Protein AF-M6GPT1-F1 (afdb_monomer)

Radius of gyration: 25.59 Å; Cα contacts (8 Å, |Δi|>4): 126; chains: 1; bounding box: 50×36×84 Å

Secondary structure (DSSP, 8-state):
-HHHHHHHHHHHTT-HHHHHHHHHHHHHHHHHHHTT-------STT-TTS--HHHHHHHHT--SPEEEEEE--TT--HHHHHHHHHHHHHHHHHHHHTTTSEEEEEE-TTT-HHHHHHHHHTT-PPEEPPP-SSS-----EE-

Sequence (143 aa):
MISKIRTLLIRFNSNPLFLVSQAFLMFLFLNLIVSKFNCKKDFSRSGRFETSESTRRVFQKLHSPLYIDAYYSSKIPVEYKVRLDITKELLNEIASLGNKNVILRFYDPSESVEIEKKAIEAGITPQILEKKKEVPLKLNKFF

InterPro domains:
  IPR055396 Domain of unknown function DUF7088 [PF23357] (47-133)

Mean predicted aligned error: 10.64 Å

Structure (mmCIF, N/CA/C/O backbone):
data_AF-M6GPT1-F1
#
_entry.id   AF-M6GPT1-F1
#
loop_
_atom_site.group_PDB
_atom_site.id
_atom_site.type_symbol
_atom_site.label_atom_id
_atom_site.label_alt_id
_atom_site.label_comp_id
_atom_site.label_asym_id
_atom_site.label_entity_id
_atom_site.label_seq_id
_atom_site.pdbx_PDB_ins_code
_atom_site.Cartn_x
_atom_site.Cartn_y
_atom_site.Cartn_z
_atom_site.occupancy
_atom_site.B_iso_or_equiv
_atom_site.auth_seq_id
_atom_site.auth_comp_id
_atom_site.auth_asym_id
_atom_site.auth_atom_id
_atom_site.pdbx_PDB_model_num
ATOM 1 N N . MET A 1 1 ? 13.841 13.886 -54.586 1.00 55.66 1 MET A N 1
ATOM 2 C CA . MET A 1 1 ? 13.623 14.670 -53.343 1.00 55.66 1 MET A CA 1
ATOM 3 C C . MET A 1 1 ? 14.037 13.907 -52.079 1.00 55.66 1 MET A C 1
ATOM 5 O O . MET A 1 1 ? 14.728 14.477 -51.247 1.00 55.66 1 MET A O 1
ATOM 9 N N . ILE A 1 2 ? 13.733 12.607 -51.977 1.00 59.09 2 ILE A N 1
ATOM 10 C CA . ILE A 1 2 ? 14.083 11.737 -50.834 1.00 59.09 2 ILE A CA 1
ATOM 11 C C . ILE A 1 2 ? 15.599 11.573 -50.588 1.00 59.09 2 ILE A C 1
ATOM 13 O O . ILE A 1 2 ? 16.028 11.515 -49.438 1.00 59.09 2 ILE A O 1
ATOM 17 N N . SER A 1 3 ? 16.445 11.563 -51.630 1.00 61.56 3 SER A N 1
ATOM 18 C CA . SER A 1 3 ? 17.894 11.357 -51.430 1.00 61.56 3 SER A CA 1
ATOM 19 C C . SER A 1 3 ? 18.602 12.553 -50.775 1.00 61.56 3 SER A C 1
ATOM 21 O O . SER A 1 3 ? 19.531 12.345 -50.000 1.00 61.56 3 SER A O 1
ATOM 23 N N . LYS A 1 4 ? 18.119 13.787 -51.004 1.00 60.41 4 LYS A N 1
ATOM 24 C CA . LYS A 1 4 ? 18.640 15.005 -50.354 1.00 60.41 4 LYS A CA 1
ATOM 25 C C . LYS A 1 4 ? 18.303 15.050 -48.861 1.00 60.41 4 LYS A C 1
ATOM 27 O O . LYS A 1 4 ? 19.117 15.499 -48.068 1.00 60.41 4 LYS A O 1
ATOM 32 N N . ILE A 1 5 ? 17.133 14.542 -48.473 1.00 62.34 5 ILE A N 1
ATOM 33 C CA . ILE A 1 5 ? 16.729 14.422 -47.062 1.00 62.34 5 ILE A CA 1
ATOM 34 C C . ILE A 1 5 ? 17.610 13.381 -46.359 1.00 62.34 5 ILE A C 1
ATOM 36 O O . ILE A 1 5 ? 18.102 13.624 -45.260 1.00 62.34 5 ILE A O 1
ATOM 40 N N . ARG A 1 6 ? 17.891 12.256 -47.032 1.00 60.28 6 ARG A N 1
ATOM 41 C CA . ARG A 1 6 ? 18.780 11.205 -46.518 1.00 60.28 6 ARG A CA 1
ATOM 42 C C . ARG A 1 6 ? 20.203 11.715 -46.276 1.00 60.28 6 ARG A C 1
ATOM 44 O O . ARG A 1 6 ? 20.776 11.436 -45.231 1.00 60.28 6 ARG A O 1
ATOM 51 N N . THR A 1 7 ? 20.778 12.471 -47.209 1.00 60.41 7 THR A N 1
ATOM 52 C CA . THR A 1 7 ? 22.141 13.009 -47.054 1.00 60.41 7 THR A CA 1
ATOM 53 C C . THR A 1 7 ? 22.225 14.12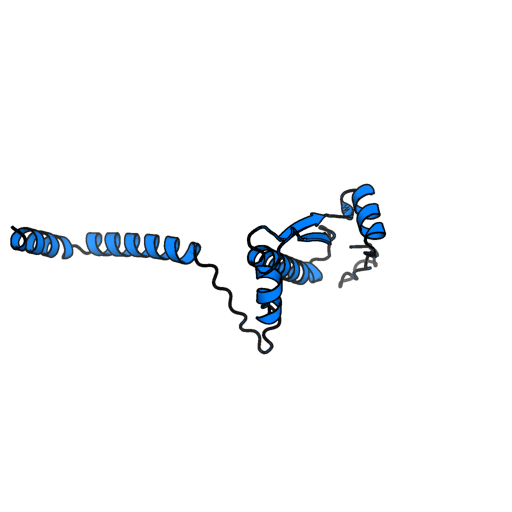9 -46.017 1.00 60.41 7 THR A C 1
ATOM 55 O O . THR A 1 7 ? 23.235 14.231 -45.322 1.00 60.41 7 THR A O 1
ATOM 58 N N . LEU A 1 8 ? 21.163 14.923 -45.858 1.00 59.91 8 LEU A N 1
ATOM 59 C CA . LEU A 1 8 ? 21.072 15.963 -44.831 1.00 59.91 8 LEU A CA 1
ATOM 60 C C . LEU A 1 8 ? 20.961 15.365 -43.415 1.00 59.91 8 LEU A C 1
ATOM 62 O O . LEU A 1 8 ? 21.655 15.825 -42.511 1.00 59.91 8 LEU A O 1
ATOM 66 N N . LEU A 1 9 ? 20.199 14.276 -43.248 1.00 60.62 9 LEU A N 1
ATOM 67 C CA . LEU A 1 9 ? 20.145 13.492 -42.004 1.00 60.62 9 LEU A CA 1
ATOM 68 C C . LEU A 1 9 ? 21.504 12.858 -41.652 1.00 60.62 9 LEU A C 1
ATOM 70 O O . LEU A 1 9 ? 21.924 12.905 -40.499 1.00 60.62 9 LEU A O 1
ATOM 74 N N . ILE A 1 10 ? 22.224 12.313 -42.640 1.00 60.78 10 ILE A N 1
ATOM 75 C CA . ILE A 1 10 ? 23.522 11.648 -42.418 1.00 60.78 10 ILE A CA 1
ATOM 76 C C . ILE A 1 10 ? 24.622 12.646 -42.017 1.00 60.78 10 ILE A C 1
ATOM 78 O O . ILE A 1 10 ? 25.443 12.321 -41.166 1.00 60.78 10 ILE A O 1
ATOM 82 N N . ARG A 1 11 ? 24.640 13.870 -42.571 1.00 60.00 11 ARG A N 1
ATOM 83 C CA . ARG A 1 11 ? 25.637 14.896 -42.196 1.00 60.00 11 ARG A CA 1
ATOM 84 C C . ARG A 1 11 ? 25.464 15.407 -40.762 1.00 60.00 11 ARG A C 1
ATOM 86 O O . ARG A 1 11 ? 26.457 15.722 -40.114 1.00 60.00 11 ARG A O 1
ATOM 93 N N . PHE A 1 12 ? 24.224 15.499 -40.281 1.00 55.69 12 PHE A N 1
ATOM 94 C CA . PHE A 1 12 ? 23.912 15.971 -38.926 1.00 55.69 12 PHE A CA 1
ATOM 95 C C . PHE A 1 12 ? 24.204 14.901 -37.855 1.00 55.69 12 PHE A C 1
ATOM 97 O O . PHE A 1 12 ? 24.564 15.223 -36.725 1.00 55.69 12 PHE A O 1
ATOM 104 N N . ASN A 1 13 ? 24.142 13.623 -38.246 1.00 60.47 13 ASN A 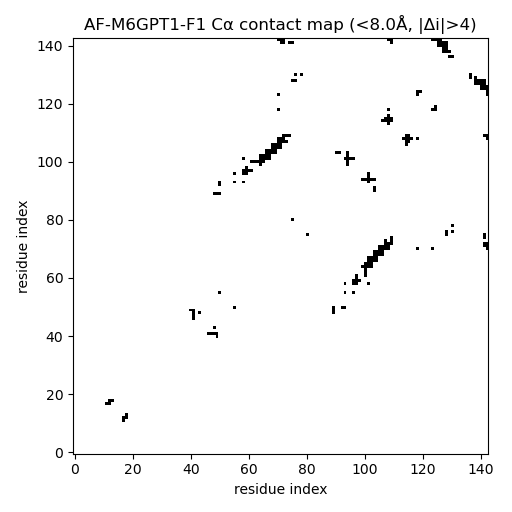N 1
ATOM 105 C CA . ASN A 1 13 ? 24.414 12.452 -37.409 1.00 60.47 13 ASN A CA 1
ATOM 106 C C . ASN A 1 13 ? 25.890 12.286 -36.980 1.00 60.47 13 ASN A C 1
ATOM 108 O O . ASN A 1 13 ? 26.183 11.463 -36.119 1.00 60.47 13 ASN A O 1
ATOM 112 N N . SER A 1 14 ? 26.826 13.049 -37.556 1.00 66.00 14 SER A N 1
ATOM 113 C CA . SER A 1 14 ? 28.260 12.956 -37.231 1.00 66.00 14 SER A CA 1
ATOM 114 C C . SER A 1 14 ? 28.688 13.810 -36.030 1.00 66.00 14 SER A C 1
ATOM 116 O O . SER A 1 14 ? 29.855 13.767 -35.645 1.00 66.00 14 SER A O 1
ATOM 118 N N . ASN A 1 15 ? 27.784 14.609 -35.447 1.00 80.56 15 ASN A N 1
ATOM 119 C CA . ASN A 1 15 ? 28.089 15.407 -34.260 1.00 80.56 15 ASN A CA 1
ATOM 120 C C . ASN A 1 15 ? 27.773 14.600 -32.984 1.00 80.56 15 ASN A C 1
ATOM 122 O O . ASN A 1 15 ? 26.609 14.236 -32.779 1.00 80.56 15 ASN A O 1
ATOM 126 N N . PRO A 1 16 ? 28.757 14.343 -32.098 1.00 82.31 16 PRO A N 1
ATOM 127 C CA . PRO A 1 16 ? 28.534 13.559 -30.884 1.00 82.31 16 PRO A CA 1
ATOM 128 C C . PRO A 1 16 ? 27.459 14.169 -29.971 1.00 82.31 16 PRO A C 1
ATOM 130 O O . PRO A 1 16 ? 26.697 13.429 -29.356 1.00 82.31 16 PRO A O 1
ATOM 133 N N . LEU A 1 17 ? 27.319 15.501 -29.934 1.00 83.50 17 LEU A N 1
ATOM 134 C CA . LEU A 1 17 ? 26.273 16.174 -29.149 1.00 83.50 17 LEU A CA 1
ATOM 135 C C . LEU A 1 17 ? 24.865 15.882 -29.678 1.00 83.50 17 LEU A C 1
ATOM 137 O O . LEU A 1 17 ? 23.932 15.717 -28.892 1.00 83.50 17 LEU A O 1
ATOM 141 N N . PHE A 1 18 ? 24.705 15.787 -31.000 1.00 86.81 18 PHE A N 1
ATOM 142 C CA . PHE A 1 18 ? 23.417 15.451 -31.601 1.00 86.81 18 PHE A CA 1
ATOM 143 C C . PHE A 1 18 ? 23.020 14.005 -31.281 1.00 86.81 18 PHE A C 1
ATOM 145 O O . PHE A 1 18 ? 21.881 13.760 -30.889 1.00 86.81 18 PHE A O 1
ATOM 152 N N . LEU A 1 19 ? 23.971 13.066 -31.353 1.00 87.25 19 LEU A N 1
ATOM 153 C CA . LEU A 1 19 ? 23.750 11.670 -30.961 1.00 87.25 19 LEU A CA 1
ATOM 154 C C . LEU A 1 19 ? 23.358 11.541 -29.485 1.00 87.25 19 LEU A C 1
ATOM 156 O O . LEU A 1 19 ? 22.390 10.853 -29.168 1.00 87.25 19 LEU A O 1
ATOM 160 N N . VAL A 1 20 ? 24.064 12.238 -28.588 1.00 90.69 20 VAL A N 1
ATOM 161 C CA . VAL A 1 20 ? 23.749 12.246 -27.150 1.00 90.69 20 VAL A CA 1
ATOM 162 C C . VAL A 1 20 ? 22.361 12.833 -26.894 1.00 90.69 20 VAL A C 1
ATOM 164 O O . VAL A 1 20 ? 21.590 12.262 -26.127 1.00 90.69 20 VAL A O 1
ATOM 167 N N . SER A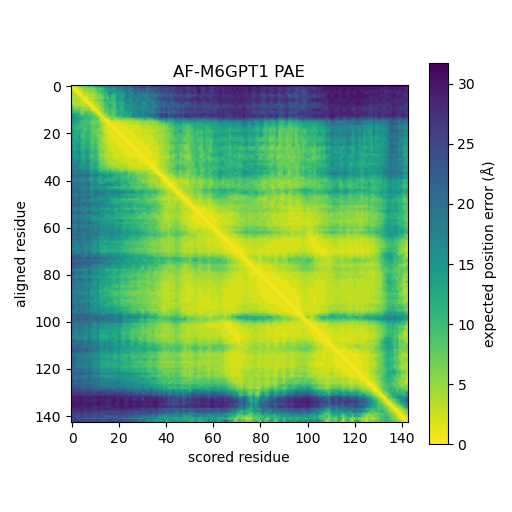 1 21 ? 22.004 13.930 -27.568 1.00 92.62 21 SER A N 1
ATOM 168 C CA . SER A 1 21 ? 20.673 14.535 -27.456 1.00 92.62 21 SER A CA 1
ATOM 169 C C . SER A 1 21 ? 19.562 13.579 -27.907 1.00 92.62 21 SER A C 1
ATOM 171 O O . SER A 1 21 ? 18.565 13.430 -27.201 1.00 92.62 21 SER A O 1
ATOM 173 N N . GLN A 1 22 ? 19.744 12.876 -29.029 1.00 92.25 22 GLN A N 1
ATOM 174 C CA . GLN A 1 22 ? 18.782 11.875 -29.504 1.00 92.25 22 GLN A CA 1
ATOM 175 C C . GLN A 1 22 ? 18.679 10.675 -28.555 1.00 92.25 22 GLN A C 1
ATOM 177 O O . GLN A 1 22 ? 17.573 10.236 -28.242 1.00 92.25 22 GLN A O 1
ATOM 182 N N . ALA A 1 23 ? 19.809 10.177 -28.046 1.00 93.69 23 ALA A N 1
ATOM 183 C CA . ALA A 1 23 ? 19.826 9.094 -27.066 1.00 93.69 23 ALA A CA 1
ATOM 184 C C . ALA A 1 23 ? 19.105 9.493 -25.768 1.00 93.69 23 ALA A C 1
ATOM 186 O O . ALA A 1 23 ? 18.317 8.712 -25.235 1.00 93.69 23 ALA A O 1
ATOM 187 N N . PHE A 1 24 ? 19.312 10.725 -25.296 1.00 95.81 24 PHE A N 1
ATOM 188 C CA . PHE A 1 24 ? 18.612 11.266 -24.134 1.00 95.81 24 PHE A CA 1
ATOM 189 C C . PHE A 1 24 ? 17.101 11.366 -24.374 1.00 95.81 24 PHE A C 1
ATOM 191 O O . PHE A 1 24 ? 16.311 10.940 -23.532 1.00 95.81 24 PHE A O 1
ATOM 198 N N . LEU A 1 25 ? 16.687 11.864 -25.542 1.00 95.62 25 LEU A N 1
ATOM 199 C CA . LEU A 1 25 ? 15.275 11.957 -25.908 1.00 95.62 25 LEU A CA 1
ATOM 200 C C . LEU A 1 25 ? 14.618 10.567 -25.964 1.00 95.62 25 LEU A C 1
ATOM 202 O O . LEU A 1 25 ? 13.542 10.361 -25.407 1.00 95.62 25 LEU A O 1
ATOM 206 N N . MET A 1 26 ? 15.293 9.595 -26.582 1.00 96.00 26 MET A N 1
ATOM 207 C CA . MET A 1 26 ? 14.852 8.201 -26.652 1.00 96.00 26 MET A CA 1
ATOM 208 C C . MET A 1 26 ? 14.731 7.575 -25.257 1.00 96.00 26 MET A C 1
ATOM 210 O O . MET A 1 26 ? 13.730 6.922 -24.965 1.00 96.00 26 MET A O 1
ATOM 214 N N . PHE A 1 27 ? 15.707 7.808 -24.376 1.00 96.25 27 PHE A N 1
ATOM 215 C CA . PHE A 1 27 ? 15.655 7.365 -22.982 1.00 96.25 27 PHE A CA 1
ATOM 216 C C . PHE A 1 27 ? 14.446 7.955 -22.244 1.00 96.25 27 PHE A C 1
ATOM 218 O O . PHE A 1 27 ? 13.757 7.235 -21.518 1.00 96.25 27 PHE A O 1
ATOM 225 N N . LEU A 1 28 ? 14.146 9.237 -22.462 1.00 96.75 28 LEU A N 1
ATOM 226 C CA . LEU A 1 28 ? 13.006 9.915 -21.848 1.00 96.75 28 LEU A CA 1
ATOM 227 C C . LEU A 1 28 ? 11.676 9.316 -22.334 1.00 96.75 28 LEU A C 1
ATOM 229 O O . LEU A 1 28 ? 10.818 8.985 -21.516 1.00 96.75 28 LEU A O 1
ATOM 233 N N . PHE A 1 29 ? 11.529 9.073 -23.641 1.00 95.81 29 PHE A N 1
ATOM 234 C CA . PHE A 1 29 ? 10.350 8.395 -24.194 1.00 95.81 29 PHE A CA 1
ATOM 235 C C . PHE A 1 29 ? 10.191 6.961 -23.684 1.00 95.81 29 PHE A C 1
ATOM 237 O O . PHE A 1 29 ? 9.087 6.572 -23.307 1.00 95.81 29 PHE A O 1
ATOM 244 N N . LEU A 1 30 ? 11.274 6.182 -23.624 1.00 95.50 30 LEU A N 1
ATOM 245 C CA . LEU A 1 30 ? 11.237 4.821 -23.086 1.00 95.50 30 LEU A CA 1
ATOM 246 C C . LEU A 1 30 ? 10.788 4.811 -21.622 1.00 95.50 30 LEU A C 1
ATOM 248 O O . LEU A 1 30 ? 9.918 4.021 -21.267 1.00 95.50 30 LEU A O 1
ATOM 252 N N . ASN A 1 31 ? 11.300 5.723 -20.792 1.00 94.56 31 ASN A N 1
ATOM 253 C CA . ASN A 1 31 ? 10.863 5.842 -19.400 1.00 94.56 31 ASN A CA 1
ATOM 254 C C . ASN A 1 31 ? 9.376 6.201 -19.285 1.00 94.56 31 ASN A C 1
ATOM 256 O O . ASN A 1 31 ? 8.676 5.625 -18.457 1.00 94.56 31 ASN A O 1
ATOM 260 N N . LEU A 1 32 ? 8.873 7.106 -20.132 1.00 93.06 32 LEU A N 1
ATOM 261 C CA . LEU A 1 32 ? 7.449 7.461 -20.165 1.00 93.06 32 LEU A CA 1
ATOM 262 C C . LEU A 1 32 ? 6.547 6.306 -20.613 1.00 93.06 32 LEU A C 1
ATOM 264 O O . LEU A 1 32 ? 5.389 6.239 -20.207 1.00 93.06 32 LEU A O 1
ATOM 268 N N . ILE A 1 33 ? 7.044 5.425 -21.479 1.00 92.00 33 ILE A N 1
ATOM 269 C CA . ILE A 1 33 ? 6.311 4.231 -21.904 1.00 92.00 33 ILE A CA 1
ATOM 270 C C . ILE A 1 33 ? 6.312 3.204 -20.771 1.00 92.00 33 ILE A C 1
ATOM 272 O O . ILE A 1 33 ? 5.249 2.727 -20.379 1.00 92.00 33 ILE A O 1
ATOM 276 N N . VAL A 1 34 ? 7.485 2.900 -20.209 1.00 90.69 34 VAL A N 1
ATOM 277 C CA . VAL A 1 34 ? 7.648 1.922 -19.122 1.00 90.69 34 VAL A CA 1
ATOM 278 C C . VAL A 1 34 ? 6.855 2.328 -17.881 1.00 90.69 34 VAL A C 1
ATOM 280 O O . VAL A 1 34 ? 6.219 1.471 -17.278 1.00 90.69 34 VAL A O 1
ATOM 283 N N . SER A 1 35 ? 6.792 3.618 -17.543 1.00 84.88 35 SER A N 1
ATOM 284 C CA . SER A 1 35 ? 6.026 4.100 -16.384 1.00 84.88 35 SER A CA 1
ATOM 285 C C . SER A 1 35 ? 4.514 3.878 -16.493 1.00 84.88 35 SER A C 1
ATOM 287 O O . SER A 1 35 ? 3.819 3.923 -15.481 1.00 84.88 35 SER A O 1
ATOM 289 N N . LYS A 1 36 ? 3.991 3.614 -17.698 1.00 83.56 36 LYS A N 1
ATOM 290 C CA . LYS A 1 36 ? 2.580 3.259 -17.915 1.00 83.56 36 LYS A CA 1
ATOM 291 C C . LYS A 1 36 ? 2.313 1.757 -17.823 1.00 83.56 36 LYS A C 1
ATOM 293 O O . LYS A 1 36 ? 1.155 1.363 -17.688 1.00 83.56 36 LYS A O 1
ATOM 298 N N . PHE A 1 37 ? 3.343 0.918 -17.918 1.00 79.06 37 PHE A N 1
ATOM 299 C CA . PHE A 1 37 ? 3.201 -0.532 -17.844 1.00 79.06 37 PHE A CA 1
ATOM 300 C C . PHE A 1 37 ? 3.373 -1.017 -16.402 1.00 79.06 37 PHE A C 1
ATOM 302 O O . PHE A 1 37 ? 4.481 -1.117 -15.886 1.00 79.06 37 PHE A O 1
ATOM 309 N N . ASN A 1 38 ? 2.264 -1.399 -15.768 1.00 69.31 38 ASN A N 1
ATOM 310 C CA . ASN A 1 38 ? 2.270 -2.025 -14.446 1.00 69.31 38 ASN A CA 1
ATOM 311 C C . ASN A 1 38 ? 2.524 -3.536 -14.573 1.00 69.31 38 ASN A C 1
ATOM 313 O O . ASN A 1 38 ? 1.594 -4.339 -14.507 1.00 69.31 38 ASN A O 1
ATOM 317 N N . CYS A 1 39 ? 3.779 -3.932 -14.799 1.00 72.31 39 CYS A N 1
ATOM 318 C CA . CYS A 1 39 ? 4.194 -5.336 -14.756 1.00 72.31 39 CYS A CA 1
ATOM 319 C C . CYS A 1 39 ? 4.890 -5.618 -13.421 1.00 72.31 39 CYS A C 1
ATOM 321 O O . CYS A 1 39 ? 6.029 -5.204 -13.214 1.00 72.31 39 CYS A O 1
ATOM 323 N N . LYS A 1 40 ? 4.201 -6.311 -12.509 1.00 75.81 40 LYS A N 1
ATOM 324 C CA . LYS A 1 40 ? 4.782 -6.794 -11.252 1.00 75.81 40 LYS A CA 1
ATOM 325 C C . LYS A 1 40 ? 4.994 -8.299 -11.352 1.00 75.81 40 LYS A C 1
ATOM 327 O O . LYS A 1 40 ? 4.075 -9.015 -11.748 1.00 75.81 40 LYS A O 1
ATOM 332 N N . LYS A 1 41 ? 6.196 -8.756 -10.996 1.00 80.50 41 LYS A N 1
ATOM 333 C CA . LYS A 1 41 ? 6.514 -10.178 -10.858 1.00 80.50 41 LYS A CA 1
ATOM 334 C C . LYS A 1 41 ? 7.131 -10.450 -9.486 1.00 80.50 41 LYS A C 1
ATOM 336 O O . LYS A 1 41 ? 8.069 -9.766 -9.088 1.00 80.50 41 LYS A O 1
ATOM 341 N N . ASP A 1 42 ? 6.601 -11.435 -8.774 1.00 82.69 42 ASP A N 1
ATOM 342 C CA . ASP A 1 42 ? 7.122 -11.956 -7.518 1.00 82.69 42 ASP A CA 1
ATOM 343 C C . ASP A 1 42 ? 8.266 -12.937 -7.804 1.00 82.69 42 ASP A C 1
ATOM 345 O O . ASP A 1 42 ? 8.100 -13.959 -8.473 1.00 82.69 42 ASP A O 1
ATOM 349 N N . PHE A 1 43 ? 9.445 -12.600 -7.280 1.00 84.06 43 PHE A N 1
ATOM 350 C CA . PHE A 1 43 ? 10.663 -13.410 -7.351 1.00 84.06 43 PHE A CA 1
ATOM 351 C C . PHE A 1 43 ? 10.892 -14.258 -6.091 1.00 84.06 43 PHE A C 1
ATOM 353 O O . PHE A 1 43 ? 11.923 -14.922 -5.958 1.00 84.06 43 PHE A O 1
ATOM 360 N N . SER A 1 44 ? 9.960 -14.245 -5.137 1.00 84.50 44 SER A N 1
ATOM 361 C CA . SER A 1 44 ? 10.014 -15.119 -3.974 1.00 84.50 44 SER A CA 1
ATOM 362 C C . SER A 1 44 ? 9.889 -16.579 -4.411 1.00 84.50 44 SER A C 1
ATOM 364 O O . SER A 1 44 ? 9.116 -16.919 -5.306 1.00 84.50 44 SER A O 1
ATOM 366 N N . ARG A 1 45 ? 10.608 -17.483 -3.731 1.00 80.25 45 ARG A N 1
ATOM 367 C CA . ARG A 1 45 ? 10.566 -18.932 -4.023 1.00 80.25 45 ARG A CA 1
ATOM 368 C C . ARG A 1 45 ? 9.155 -19.521 -4.042 1.00 80.25 45 ARG A C 1
ATOM 370 O O . ARG A 1 45 ? 8.950 -20.584 -4.611 1.00 80.25 45 ARG A O 1
ATOM 377 N N . SER A 1 46 ? 8.218 -18.879 -3.356 1.00 80.81 46 SER A N 1
ATOM 378 C CA . SER A 1 46 ? 6.866 -19.379 -3.153 1.00 80.81 46 SER A CA 1
ATOM 379 C C . SER A 1 46 ? 5.773 -18.588 -3.870 1.00 80.81 46 SER A C 1
ATOM 381 O O . SER A 1 46 ? 4.621 -18.984 -3.745 1.00 80.81 46 SER A O 1
ATOM 383 N N . GLY A 1 47 ? 6.090 -17.485 -4.558 1.00 78.44 47 GLY A N 1
ATOM 384 C CA . GLY A 1 47 ? 5.091 -16.690 -5.286 1.00 78.44 47 GLY A CA 1
ATOM 385 C C . GLY A 1 47 ? 3.948 -16.147 -4.413 1.00 78.44 47 GLY A C 1
ATOM 386 O O . GLY A 1 47 ? 2.816 -16.053 -4.877 1.00 78.44 47 GLY A O 1
ATOM 387 N N . ARG A 1 48 ? 4.192 -15.885 -3.119 1.00 80.00 48 ARG A N 1
ATOM 388 C CA . ARG A 1 48 ? 3.129 -15.556 -2.142 1.00 80.00 48 ARG A CA 1
ATOM 389 C C . ARG A 1 48 ? 2.679 -14.096 -2.192 1.00 80.00 48 ARG A C 1
ATOM 391 O O . ARG A 1 48 ? 1.712 -13.755 -1.518 1.00 80.00 48 ARG A O 1
ATOM 398 N N . PHE A 1 49 ? 3.383 -13.249 -2.937 1.00 80.44 49 PHE A N 1
ATOM 399 C CA . PHE A 1 49 ? 3.114 -11.813 -3.035 1.00 80.44 49 PHE A CA 1
ATOM 400 C C . PHE A 1 49 ? 2.476 -11.422 -4.378 1.00 80.44 49 PHE A C 1
ATOM 402 O O . PHE A 1 49 ? 2.438 -10.244 -4.725 1.00 80.44 49 PHE A O 1
ATOM 409 N N . GLU A 1 50 ? 1.968 -12.406 -5.124 1.00 83.00 50 GLU A N 1
ATOM 410 C CA . GLU A 1 50 ? 1.199 -12.235 -6.359 1.00 83.00 50 GLU A CA 1
ATOM 411 C C . GLU A 1 50 ? -0.242 -12.726 -6.183 1.00 83.00 50 GLU A C 1
ATOM 413 O O . GLU A 1 50 ? -0.512 -13.709 -5.486 1.00 83.00 50 GLU A O 1
ATOM 418 N N . THR A 1 51 ? -1.183 -12.079 -6.873 1.00 83.50 51 THR A N 1
ATOM 419 C CA . THR A 1 51 ? -2.547 -12.603 -6.997 1.00 83.50 51 THR A CA 1
ATOM 420 C C . THR A 1 51 ? -2.594 -13.811 -7.938 1.00 83.50 51 THR A C 1
ATOM 422 O O . THR A 1 51 ? -2.046 -13.801 -9.039 1.00 83.50 51 THR A O 1
ATOM 425 N N . SER A 1 52 ? -3.281 -14.879 -7.523 1.00 86.69 52 SER A N 1
ATOM 426 C CA . SER A 1 52 ? -3.432 -16.075 -8.355 1.00 86.69 52 SER A CA 1
ATOM 427 C C . SER A 1 52 ? -4.355 -15.830 -9.554 1.00 86.69 52 SER A C 1
ATOM 429 O O . SER A 1 52 ? -5.280 -15.017 -9.512 1.00 86.69 52 SER A O 1
ATOM 431 N N . GLU A 1 53 ? -4.177 -16.617 -10.614 1.00 85.69 53 GLU A N 1
ATOM 432 C CA . GLU A 1 53 ? -5.020 -16.546 -11.815 1.00 85.69 53 GLU A CA 1
ATOM 433 C C . GLU A 1 53 ? -6.508 -16.835 -11.549 1.00 85.69 53 GLU A C 1
ATOM 435 O O . GLU A 1 53 ? -7.379 -16.369 -12.288 1.00 85.69 53 GLU A O 1
ATOM 440 N N . SER A 1 54 ? -6.831 -17.608 -10.507 1.00 89.00 54 SER A N 1
ATOM 441 C CA . SER A 1 54 ? -8.221 -17.818 -10.086 1.00 89.00 54 SER A CA 1
ATOM 442 C C . SER A 1 54 ? -8.800 -16.555 -9.453 1.00 89.00 54 SER A C 1
ATOM 444 O O . SER A 1 54 ? -9.878 -16.120 -9.854 1.00 89.00 54 SER A O 1
ATOM 446 N N . THR A 1 55 ? -8.062 -15.923 -8.538 1.00 87.81 55 THR A N 1
ATOM 447 C CA . THR A 1 55 ? -8.443 -14.656 -7.905 1.00 87.81 55 THR A CA 1
ATOM 448 C C . THR A 1 55 ? -8.648 -13.570 -8.958 1.00 87.81 55 THR A C 1
ATOM 450 O O . THR A 1 55 ? -9.711 -12.954 -9.002 1.00 87.81 55 THR A O 1
ATOM 453 N N . ARG A 1 56 ? -7.700 -13.405 -9.892 1.00 88.19 56 ARG A N 1
ATOM 454 C CA . ARG A 1 56 ? -7.815 -12.434 -10.996 1.00 88.19 56 ARG A CA 1
ATOM 455 C C . ARG A 1 56 ? -9.104 -12.623 -11.793 1.00 88.19 56 ARG A C 1
ATOM 457 O O . ARG A 1 56 ? -9.828 -11.657 -12.017 1.00 88.19 56 ARG A O 1
ATOM 464 N N . ARG A 1 57 ? -9.441 -13.867 -12.148 1.00 90.19 57 ARG A N 1
ATOM 465 C CA . ARG A 1 57 ? -10.679 -14.186 -12.878 1.00 90.19 57 ARG A CA 1
ATOM 466 C C . ARG A 1 57 ? -11.950 -13.856 -12.101 1.00 90.19 57 ARG A C 1
ATOM 468 O O . ARG A 1 57 ? -12.926 -13.450 -12.724 1.00 90.19 57 ARG A O 1
ATOM 475 N N . VAL A 1 58 ? -11.961 -14.044 -10.783 1.00 91.06 58 VAL A N 1
ATOM 476 C CA . VAL A 1 58 ? -13.123 -13.709 -9.944 1.00 91.06 58 VAL A CA 1
ATOM 477 C C . VAL A 1 58 ? -13.337 -12.197 -9.920 1.00 91.06 58 VAL A C 1
ATOM 479 O O . VAL A 1 58 ? -14.430 -11.733 -10.234 1.00 91.06 58 VAL A O 1
ATOM 482 N N . PHE A 1 59 ? -12.287 -11.425 -9.630 1.00 89.50 59 PHE A N 1
ATOM 483 C CA . PHE A 1 59 ? -12.396 -9.970 -9.516 1.00 89.50 59 PHE A CA 1
ATOM 484 C C . PHE A 1 59 ? -12.680 -9.281 -10.860 1.00 89.50 59 PHE A C 1
ATOM 486 O O . PHE A 1 59 ? -13.443 -8.321 -10.905 1.00 89.50 59 PHE A O 1
ATOM 493 N N . GLN A 1 60 ? -12.165 -9.809 -11.973 1.00 88.19 60 GLN A N 1
ATOM 494 C CA . GLN A 1 60 ? -12.471 -9.292 -13.314 1.00 88.19 60 GLN A CA 1
ATOM 495 C C . GLN A 1 60 ? -13.925 -9.525 -13.750 1.00 88.19 60 GLN A C 1
ATOM 497 O O . GLN A 1 60 ? -14.424 -8.812 -14.618 1.00 88.19 60 GLN A O 1
ATOM 502 N N . LYS A 1 61 ? -14.603 -10.528 -13.177 1.00 90.75 61 LYS A N 1
ATOM 503 C CA . LYS A 1 61 ? -15.991 -10.900 -13.502 1.00 90.75 61 LYS A CA 1
ATOM 504 C C . LYS A 1 61 ? -17.011 -10.346 -12.503 1.00 90.75 61 LYS A C 1
ATOM 506 O O . LYS A 1 61 ? -18.159 -10.788 -12.494 1.00 90.75 61 LYS A O 1
ATOM 511 N N . LEU A 1 62 ? -16.613 -9.409 -11.644 1.00 90.00 62 LEU A N 1
ATOM 512 C CA . LEU A 1 62 ? -17.538 -8.723 -10.747 1.00 90.00 62 LEU A CA 1
ATOM 513 C C . LEU A 1 62 ? -18.541 -7.903 -11.565 1.00 90.00 62 LEU A C 1
ATOM 515 O O . LEU A 1 62 ? -18.153 -7.003 -12.304 1.00 90.00 62 LEU A O 1
ATOM 519 N N . HIS A 1 63 ? -19.829 -8.208 -11.408 1.00 88.00 63 HIS A N 1
ATOM 520 C CA . HIS A 1 63 ? -20.933 -7.490 -12.061 1.00 88.00 63 HIS A CA 1
ATOM 521 C C . HIS A 1 63 ? -21.472 -6.330 -11.211 1.00 88.00 63 HIS A C 1
ATOM 523 O O . HIS A 1 63 ? -22.236 -5.502 -11.697 1.00 88.00 63 HIS A O 1
ATOM 529 N N . SER A 1 64 ? -21.100 -6.277 -9.933 1.00 90.25 64 SER A N 1
ATOM 530 C CA . SER A 1 64 ? -21.570 -5.286 -8.966 1.00 90.25 64 SER A CA 1
ATOM 531 C C . SER A 1 64 ? -20.388 -4.740 -8.166 1.00 90.25 64 SER A C 1
ATOM 533 O O . SER A 1 64 ? -19.384 -5.448 -8.030 1.00 90.25 64 SER A O 1
ATOM 535 N N . PRO A 1 65 ? -20.484 -3.504 -7.644 1.00 91.94 65 PRO A N 1
ATOM 536 C CA . PRO A 1 65 ? -19.416 -2.916 -6.853 1.00 91.94 65 PRO A CA 1
ATOM 537 C C . PRO A 1 65 ? -19.215 -3.688 -5.542 1.00 91.94 65 PRO A C 1
ATOM 539 O O . PRO A 1 65 ? -20.143 -3.869 -4.756 1.00 91.94 65 PRO A O 1
ATOM 542 N N . LEU A 1 66 ? -17.982 -4.123 -5.310 1.00 93.12 66 LEU A N 1
ATOM 543 C CA . LEU A 1 66 ? -17.491 -4.711 -4.077 1.00 93.12 66 LEU A CA 1
ATOM 544 C C . LEU A 1 66 ? -16.765 -3.635 -3.271 1.00 93.12 66 LEU A C 1
ATOM 546 O O . LEU A 1 66 ? -15.768 -3.070 -3.723 1.00 93.12 66 LEU A O 1
ATOM 550 N N . TYR A 1 67 ? -17.241 -3.390 -2.058 1.00 93.38 67 TYR A N 1
ATOM 551 C CA . TYR A 1 67 ? -16.599 -2.488 -1.110 1.00 93.38 67 TYR A CA 1
ATOM 552 C C . TYR A 1 67 ? -15.687 -3.291 -0.187 1.00 93.38 67 TYR A C 1
ATOM 554 O O . TYR A 1 67 ? -16.122 -4.273 0.412 1.00 93.38 67 TYR A O 1
ATOM 562 N N . ILE A 1 68 ? -14.425 -2.880 -0.092 1.00 93.12 68 ILE A N 1
ATOM 563 C CA . ILE A 1 68 ? -13.438 -3.472 0.810 1.00 93.12 68 ILE A CA 1
ATOM 564 C C . ILE A 1 68 ? -13.014 -2.385 1.793 1.00 93.12 68 ILE A C 1
ATOM 566 O O . ILE A 1 68 ? -12.302 -1.454 1.417 1.00 93.12 68 ILE A O 1
ATOM 570 N N . ASP A 1 69 ? -13.443 -2.526 3.044 1.00 94.50 69 ASP A N 1
ATOM 571 C CA . ASP A 1 69 ? -13.081 -1.621 4.133 1.00 94.50 69 ASP A CA 1
ATOM 572 C C . ASP A 1 69 ? -11.952 -2.244 4.946 1.00 94.50 69 ASP A C 1
ATOM 574 O O . ASP A 1 69 ? -12.138 -3.232 5.654 1.00 94.50 69 ASP A O 1
ATOM 578 N N . ALA A 1 70 ? -10.757 -1.683 4.801 1.00 94.06 70 ALA A N 1
ATOM 579 C CA . ALA A 1 70 ? -9.556 -2.136 5.476 1.00 94.06 70 ALA A CA 1
ATOM 580 C C . ALA A 1 70 ? -9.235 -1.199 6.643 1.00 94.06 70 ALA A C 1
ATOM 582 O O . ALA A 1 70 ? -8.923 -0.023 6.452 1.00 94.06 70 ALA A O 1
ATOM 583 N N . TYR A 1 71 ? -9.291 -1.742 7.853 1.00 93.38 71 TYR A N 1
ATOM 584 C CA . TYR A 1 71 ? -8.993 -1.023 9.084 1.00 93.38 71 TYR A CA 1
ATOM 585 C C . TYR A 1 71 ? -7.569 -1.351 9.520 1.00 93.38 71 TYR A C 1
ATOM 587 O O . TYR A 1 71 ? -7.210 -2.524 9.600 1.00 93.38 71 TYR A O 1
ATOM 595 N N . TYR A 1 72 ? -6.755 -0.330 9.769 1.00 91.81 72 TYR A N 1
ATOM 596 C CA . TYR A 1 72 ? -5.425 -0.504 10.346 1.00 91.81 72 TYR A CA 1
ATOM 597 C C . TYR A 1 72 ? -5.039 0.720 11.170 1.00 91.81 72 TYR A C 1
ATOM 599 O O . TYR A 1 72 ? -5.334 1.851 10.792 1.00 91.81 72 TYR A O 1
ATOM 607 N N . SER A 1 73 ? -4.303 0.519 12.255 1.00 89.44 73 SER A N 1
ATOM 608 C CA . SER A 1 73 ? -3.732 1.639 13.008 1.00 89.44 73 SER A CA 1
ATOM 609 C C . SER A 1 73 ? -2.528 2.265 12.289 1.00 89.44 73 SER A C 1
ATOM 611 O O . SER A 1 73 ? -1.571 1.570 11.941 1.00 89.44 73 SER A O 1
ATOM 613 N N . SER A 1 74 ? -2.475 3.593 12.134 1.00 82.56 74 SER A N 1
ATOM 614 C CA . SER A 1 74 ? -1.295 4.258 11.537 1.00 82.56 74 SER A CA 1
ATOM 615 C C . SER A 1 74 ? -0.070 4.261 12.458 1.00 82.56 74 SER A C 1
ATOM 617 O O . SER A 1 74 ? 1.062 4.414 11.998 1.00 82.56 74 SER A O 1
ATOM 619 N N . LYS A 1 75 ? -0.271 4.086 13.771 1.00 82.62 75 LYS A N 1
ATOM 620 C CA . LYS A 1 75 ? 0.772 4.191 14.809 1.00 82.62 75 LYS A CA 1
ATOM 621 C C . LYS A 1 75 ? 1.363 2.840 15.237 1.00 82.62 75 LYS A C 1
ATOM 623 O O . LYS A 1 75 ? 1.703 2.670 16.404 1.00 82.62 75 LYS A O 1
ATOM 628 N N . ILE A 1 76 ? 1.496 1.881 14.322 1.00 86.50 76 ILE A N 1
ATOM 629 C CA . ILE A 1 76 ? 2.086 0.568 14.632 1.00 86.50 76 ILE A CA 1
ATOM 630 C C . ILE A 1 76 ? 3.609 0.640 14.868 1.00 86.50 76 ILE A C 1
ATOM 632 O O . ILE A 1 76 ? 4.284 1.512 14.310 1.00 86.50 76 ILE A O 1
ATOM 636 N N . PRO A 1 77 ? 4.191 -0.280 15.665 1.00 87.44 77 PRO A N 1
ATOM 637 C CA . PRO A 1 77 ? 5.641 -0.372 15.809 1.00 87.44 77 PRO A CA 1
ATOM 638 C C . PRO A 1 77 ? 6.329 -0.604 14.454 1.00 87.44 77 PRO A C 1
ATOM 640 O O . PRO A 1 77 ? 5.810 -1.318 13.595 1.00 87.44 77 PRO A O 1
ATOM 643 N N . VAL A 1 78 ? 7.528 -0.034 14.281 1.00 86.56 78 VAL A N 1
ATOM 644 C CA . VAL A 1 78 ? 8.290 -0.057 13.012 1.00 86.56 78 VAL A CA 1
ATOM 645 C C . VAL A 1 78 ? 8.494 -1.478 12.472 1.00 86.56 78 VAL A C 1
ATOM 647 O O . VAL A 1 78 ? 8.455 -1.688 11.264 1.00 86.56 78 VAL A O 1
ATOM 650 N N . GLU A 1 79 ? 8.633 -2.457 13.363 1.00 86.69 79 GLU A N 1
ATOM 651 C CA . GLU A 1 79 ? 8.795 -3.882 13.044 1.00 86.69 79 GLU A CA 1
ATOM 652 C C . GLU A 1 79 ? 7.633 -4.459 12.213 1.00 86.69 79 GLU A C 1
ATOM 654 O O . GLU A 1 79 ? 7.838 -5.366 11.408 1.00 86.69 79 GLU A O 1
ATOM 659 N N . TYR A 1 80 ? 6.422 -3.912 12.358 1.00 87.75 80 TYR A N 1
ATOM 660 C CA . TYR A 1 80 ? 5.229 -4.361 11.634 1.00 87.75 80 TYR A CA 1
ATOM 661 C C . TYR A 1 80 ? 4.942 -3.530 10.378 1.00 87.75 80 TYR A C 1
ATOM 663 O O . TYR A 1 80 ? 4.138 -3.946 9.542 1.00 87.75 80 TYR A O 1
ATOM 671 N N . LYS A 1 81 ? 5.613 -2.383 10.206 1.00 89.56 81 LYS A N 1
ATOM 672 C CA . LYS A 1 81 ? 5.333 -1.429 9.124 1.00 89.56 81 LYS A CA 1
ATOM 673 C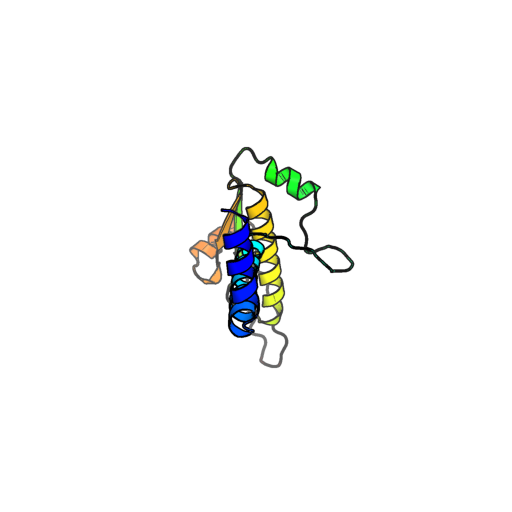 C . LYS A 1 81 ? 5.502 -2.045 7.736 1.00 89.56 81 LYS A C 1
ATOM 675 O O . LYS A 1 81 ? 4.609 -1.931 6.909 1.00 89.56 81 LYS A O 1
ATOM 680 N N . VAL A 1 82 ? 6.586 -2.794 7.525 1.00 90.50 82 VAL A N 1
ATOM 681 C CA . VAL A 1 82 ? 6.852 -3.477 6.245 1.00 90.50 82 VAL A CA 1
ATOM 682 C C . VAL A 1 82 ? 5.723 -4.444 5.880 1.00 90.50 82 VAL A C 1
ATOM 684 O O . VAL A 1 82 ? 5.305 -4.513 4.729 1.00 90.50 82 VAL A O 1
ATOM 687 N N . ARG A 1 83 ? 5.189 -5.176 6.864 1.00 89.69 83 ARG A N 1
ATOM 688 C CA . ARG A 1 83 ? 4.084 -6.114 6.636 1.00 89.69 83 ARG A CA 1
ATOM 689 C C . ARG A 1 83 ? 2.801 -5.376 6.263 1.00 89.69 83 ARG A C 1
ATOM 691 O O . ARG A 1 83 ? 2.103 -5.815 5.357 1.00 89.69 83 ARG A O 1
ATOM 698 N N . LEU A 1 84 ? 2.510 -4.266 6.942 1.00 90.81 84 LEU A N 1
ATOM 699 C CA . LEU A 1 84 ? 1.360 -3.424 6.624 1.00 90.81 84 LEU A CA 1
ATOM 700 C C . LEU A 1 84 ? 1.450 -2.880 5.193 1.00 90.81 84 LEU A C 1
ATOM 702 O O . LEU A 1 84 ? 0.466 -2.938 4.460 1.00 90.81 84 LEU A O 1
ATOM 706 N N . ASP A 1 85 ? 2.622 -2.390 4.794 1.00 91.12 85 ASP A N 1
ATOM 707 C CA . ASP A 1 85 ? 2.837 -1.825 3.461 1.00 91.12 85 ASP A CA 1
ATOM 708 C C . ASP A 1 85 ? 2.633 -2.884 2.363 1.00 91.12 85 ASP A C 1
ATOM 710 O O . ASP A 1 85 ? 1.910 -2.633 1.400 1.00 91.12 85 ASP A O 1
ATOM 714 N N . ILE A 1 86 ? 3.149 -4.105 2.559 1.00 90.38 86 ILE A N 1
ATOM 715 C CA . ILE A 1 86 ? 2.920 -5.238 1.643 1.00 90.38 86 ILE A CA 1
ATOM 716 C C . ILE A 1 86 ? 1.427 -5.588 1.551 1.00 90.38 86 ILE A C 1
ATO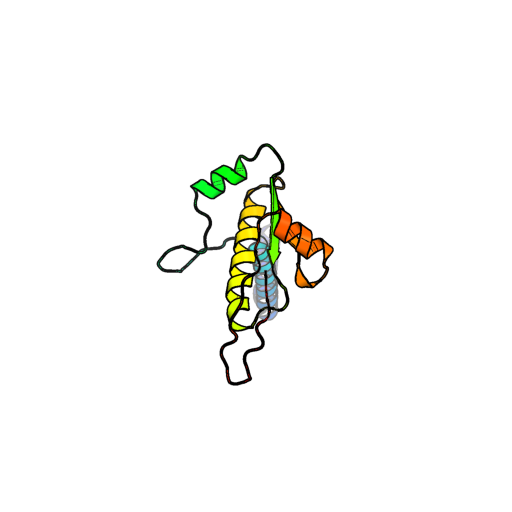M 718 O O . ILE A 1 86 ? 0.902 -5.793 0.457 1.00 90.38 86 ILE A O 1
ATOM 722 N N . THR A 1 87 ? 0.714 -5.638 2.681 1.00 91.75 87 THR A N 1
ATOM 723 C CA . THR A 1 87 ? -0.731 -5.922 2.685 1.00 91.75 87 THR A CA 1
ATOM 724 C C . THR A 1 87 ? -1.515 -4.848 1.932 1.00 91.75 87 THR A C 1
ATOM 726 O O . THR A 1 87 ? -2.398 -5.174 1.139 1.00 91.75 87 THR A O 1
ATOM 729 N N . LYS A 1 88 ? -1.184 -3.567 2.133 1.00 92.12 88 LYS A N 1
ATOM 730 C CA . LYS A 1 88 ? -1.803 -2.456 1.395 1.00 92.12 88 LYS A CA 1
ATOM 731 C C . LYS A 1 88 ? -1.552 -2.572 -0.100 1.00 92.12 88 LYS A C 1
ATOM 733 O O . LYS A 1 88 ? -2.467 -2.351 -0.888 1.00 92.12 88 LYS A O 1
ATOM 738 N N . GLU A 1 89 ? -0.333 -2.920 -0.495 1.00 90.81 89 GLU A N 1
ATOM 739 C CA . GLU A 1 89 ? 0.014 -3.125 -1.898 1.00 90.81 89 GLU A CA 1
ATOM 740 C C . GLU A 1 89 ? -0.816 -4.256 -2.521 1.00 90.81 89 GLU A C 1
ATOM 742 O O . GLU A 1 89 ? -1.387 -4.076 -3.596 1.00 90.81 89 GLU A O 1
ATOM 747 N N . LEU A 1 90 ? -0.963 -5.384 -1.819 1.00 89.94 90 LEU A N 1
ATOM 748 C CA . LEU A 1 90 ? -1.770 -6.514 -2.282 1.00 89.94 90 LEU A CA 1
ATOM 749 C C . LEU A 1 90 ? -3.257 -6.150 -2.416 1.00 89.94 90 LEU A C 1
ATOM 751 O O . LEU A 1 90 ? -3.901 -6.517 -3.398 1.00 89.94 90 LEU A O 1
ATOM 755 N N . LEU A 1 91 ? -3.812 -5.404 -1.458 1.00 92.00 91 LEU A N 1
ATOM 756 C CA . LEU A 1 91 ? -5.197 -4.933 -1.538 1.00 92.00 91 LEU A CA 1
ATOM 757 C C . LEU A 1 91 ? -5.401 -3.972 -2.717 1.00 92.00 91 LEU A C 1
ATOM 759 O O . LEU A 1 91 ? -6.395 -4.084 -3.434 1.00 92.00 91 LEU A O 1
ATOM 763 N N . ASN A 1 92 ? -4.449 -3.067 -2.958 1.00 91.00 92 ASN A N 1
ATOM 764 C CA . ASN A 1 92 ? -4.478 -2.178 -4.120 1.00 91.00 92 ASN A CA 1
ATOM 765 C C . ASN A 1 92 ? -4.383 -2.957 -5.439 1.00 91.00 92 ASN A C 1
ATOM 767 O O . ASN A 1 92 ? -5.080 -2.626 -6.398 1.00 91.00 92 ASN A O 1
ATOM 771 N N . GLU A 1 93 ? -3.572 -4.017 -5.490 1.00 88.56 93 GLU A N 1
ATOM 772 C CA . GLU A 1 93 ? -3.512 -4.917 -6.643 1.00 88.56 93 GLU A CA 1
ATOM 773 C C . GLU A 1 93 ? -4.882 -5.559 -6.899 1.00 88.56 93 GLU A C 1
ATOM 775 O O . GLU A 1 93 ? -5.396 -5.466 -8.014 1.00 88.56 93 GLU A O 1
ATOM 780 N N . ILE A 1 94 ? -5.526 -6.113 -5.866 1.00 89.19 94 ILE A N 1
ATOM 781 C CA . ILE A 1 94 ? -6.879 -6.687 -5.964 1.00 89.19 94 ILE A CA 1
ATOM 782 C C . ILE A 1 94 ? -7.887 -5.647 -6.466 1.00 89.19 94 ILE A C 1
ATOM 784 O O . ILE A 1 94 ? -8.677 -5.936 -7.368 1.00 89.19 94 ILE A O 1
ATOM 788 N N . ALA A 1 95 ? -7.830 -4.424 -5.939 1.00 90.62 95 ALA A N 1
ATOM 789 C CA . ALA A 1 95 ? -8.699 -3.340 -6.378 1.00 90.62 95 ALA A CA 1
ATOM 790 C C . ALA A 1 95 ? -8.485 -2.982 -7.858 1.00 90.62 95 ALA A C 1
ATOM 792 O O . ALA A 1 95 ? -9.451 -2.778 -8.597 1.00 90.62 95 ALA A O 1
ATOM 793 N N . SER A 1 96 ? -7.230 -2.984 -8.320 1.00 88.12 96 SER A N 1
ATOM 794 C CA . SER A 1 96 ? -6.894 -2.714 -9.721 1.00 88.12 96 SER A CA 1
ATOM 795 C C . SER A 1 96 ? -7.439 -3.773 -10.690 1.00 88.12 96 SER A C 1
ATOM 797 O O . SER A 1 96 ? -7.817 -3.436 -11.811 1.00 88.12 96 SER A O 1
ATOM 799 N N . LEU A 1 97 ? -7.557 -5.035 -10.255 1.00 87.94 97 LEU A N 1
ATOM 800 C CA . LEU A 1 97 ? -8.091 -6.136 -11.071 1.00 87.94 97 LEU A CA 1
ATOM 801 C C . LEU A 1 97 ? -9.598 -6.012 -11.330 1.00 87.94 97 LEU A C 1
ATOM 803 O O . LEU A 1 97 ? -10.095 -6.523 -12.332 1.00 87.94 97 LEU A O 1
ATOM 807 N N . GLY A 1 98 ? -10.318 -5.343 -10.429 1.00 84.75 98 GLY A N 1
ATOM 808 C CA . GLY A 1 98 ? -11.768 -5.189 -10.472 1.00 84.75 98 GLY A CA 1
ATOM 809 C C . GLY A 1 98 ? -12.295 -4.151 -11.460 1.00 84.75 98 GLY A C 1
ATOM 810 O O . GLY A 1 98 ? -13.495 -3.902 -11.454 1.00 84.75 98 GLY A O 1
ATOM 811 N N . ASN A 1 99 ? -11.448 -3.501 -12.272 1.00 79.12 99 ASN A N 1
ATOM 812 C CA . ASN A 1 99 ? -11.857 -2.531 -13.302 1.00 79.12 99 ASN A CA 1
ATOM 813 C C . ASN A 1 99 ? -12.907 -1.499 -12.824 1.00 79.12 99 ASN A C 1
ATOM 815 O O . ASN A 1 99 ? -13.871 -1.223 -13.534 1.00 79.12 99 ASN A O 1
ATOM 819 N N . LYS A 1 100 ? -12.696 -0.901 -11.639 1.00 81.69 100 LYS A N 1
ATOM 820 C CA . 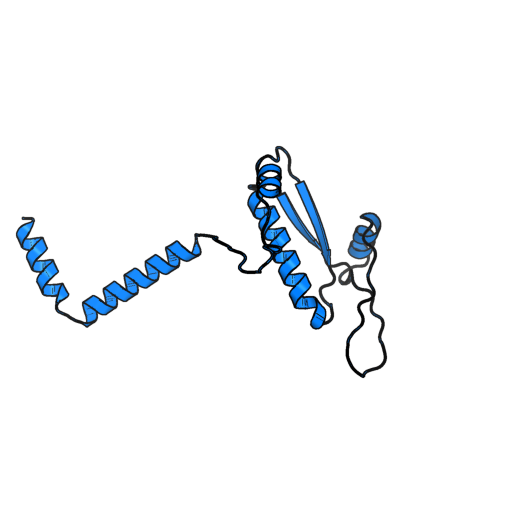LYS A 1 100 ? -13.590 0.058 -10.936 1.00 81.69 100 LYS A CA 1
ATOM 821 C C . LYS A 1 100 ? -14.755 -0.549 -10.144 1.00 81.69 100 LYS A C 1
ATOM 823 O O . LYS A 1 100 ? -15.372 0.172 -9.367 1.00 81.69 100 LYS A O 1
ATOM 828 N N . ASN A 1 101 ? -15.013 -1.848 -10.265 1.00 90.12 101 ASN A N 1
ATOM 829 C CA . ASN A 1 101 ? -16.006 -2.547 -9.445 1.00 90.12 101 ASN A CA 1
ATOM 830 C C . ASN A 1 101 ? -15.467 -2.938 -8.067 1.00 90.12 101 ASN A C 1
ATOM 832 O O . ASN A 1 101 ? -16.200 -3.523 -7.289 1.00 90.12 101 ASN A O 1
ATOM 836 N N . VAL A 1 102 ? -14.211 -2.638 -7.739 1.00 92.62 102 VAL A N 1
ATOM 837 C CA . VAL A 1 102 ? -13.670 -2.846 -6.393 1.00 92.62 102 VAL A CA 1
ATOM 838 C C . VAL A 1 102 ? -13.291 -1.494 -5.813 1.00 92.62 102 VAL A C 1
ATOM 840 O O . VAL A 1 102 ? -12.456 -0.782 -6.368 1.00 92.62 102 VAL A O 1
ATOM 843 N N . ILE A 1 103 ? -13.928 -1.141 -4.702 1.00 92.88 103 ILE A N 1
ATOM 844 C CA . ILE A 1 103 ? -13.768 0.137 -4.015 1.00 92.88 103 ILE A CA 1
ATOM 845 C C . ILE A 1 103 ? -13.077 -0.153 -2.690 1.00 92.88 103 ILE A C 1
ATOM 847 O O . ILE A 1 103 ? -13.697 -0.627 -1.740 1.00 92.88 103 ILE A O 1
ATOM 851 N N . LEU A 1 104 ? -11.773 0.105 -2.656 1.00 94.25 104 LEU A N 1
ATOM 852 C CA . LEU A 1 104 ? -10.936 -0.095 -1.482 1.00 94.25 104 LEU A CA 1
ATOM 853 C C . LEU A 1 104 ? -10.892 1.187 -0.647 1.00 94.25 104 LEU A C 1
ATOM 855 O O . LEU A 1 104 ? -10.543 2.252 -1.158 1.00 94.25 104 LEU A O 1
ATOM 859 N N . ARG A 1 105 ? -11.241 1.080 0.635 1.00 94.31 105 ARG A N 1
ATOM 860 C CA . ARG A 1 105 ? -11.232 2.186 1.594 1.00 94.31 105 ARG A CA 1
ATOM 861 C C . ARG A 1 105 ? -10.381 1.805 2.788 1.00 94.31 105 ARG A C 1
ATOM 863 O O . ARG A 1 105 ? -10.488 0.702 3.313 1.00 94.31 105 ARG A O 1
ATOM 870 N N . PHE A 1 106 ? -9.538 2.735 3.202 1.00 94.00 106 PHE A N 1
ATOM 871 C CA . PHE A 1 106 ? -8.663 2.564 4.346 1.00 94.00 106 PHE A CA 1
ATOM 872 C C . PHE A 1 106 ? -9.143 3.448 5.488 1.00 94.00 106 PHE A C 1
ATOM 874 O O . PHE A 1 106 ? -9.394 4.636 5.284 1.00 94.00 106 PHE A O 1
ATOM 881 N N . TYR A 1 107 ? -9.258 2.862 6.672 1.00 94.38 107 TYR A N 1
ATOM 882 C CA . TYR A 1 107 ? -9.714 3.535 7.880 1.00 94.38 107 TYR A CA 1
ATOM 883 C C . TYR A 1 107 ? -8.702 3.329 9.001 1.00 94.38 107 TYR A C 1
ATOM 885 O O . TYR A 1 107 ? -8.177 2.226 9.157 1.00 94.38 107 TYR A O 1
ATOM 893 N N . ASP A 1 108 ? -8.465 4.371 9.798 1.00 92.75 108 ASP A N 1
ATOM 894 C CA . ASP A 1 108 ? -7.647 4.282 11.005 1.00 92.75 108 ASP A CA 1
ATOM 895 C C . ASP A 1 108 ? -8.527 4.345 12.265 1.00 92.75 108 ASP A C 1
ATOM 897 O O . ASP A 1 108 ? -8.986 5.424 12.652 1.00 92.75 108 ASP A O 1
ATOM 901 N N . PRO A 1 109 ? -8.766 3.205 12.940 1.00 91.19 109 PRO A N 1
ATOM 902 C CA . PRO A 1 109 ? -9.490 3.162 14.211 1.00 91.19 109 PRO A CA 1
ATOM 903 C C . PRO A 1 109 ? -8.872 4.013 15.322 1.00 91.19 109 PRO A C 1
ATOM 905 O O . PRO A 1 109 ? -9.559 4.376 16.269 1.00 91.19 109 PRO A O 1
ATOM 908 N N . SER A 1 110 ? -7.581 4.339 15.239 1.00 87.38 110 SER A N 1
ATOM 909 C CA . SER A 1 110 ? -6.883 5.149 16.240 1.00 87.38 110 SER A CA 1
ATOM 910 C C . SER A 1 110 ? -7.122 6.655 16.093 1.00 87.38 110 SER A C 1
ATOM 912 O O . SER A 1 110 ? -6.718 7.409 16.980 1.00 87.38 110 SER A O 1
ATOM 914 N N . GLU A 1 111 ? -7.744 7.111 15.002 1.00 89.56 111 GLU A N 1
ATOM 915 C CA . GLU A 1 111 ? -8.052 8.531 14.785 1.00 89.56 111 GLU A CA 1
ATOM 916 C C . GLU A 1 111 ? -9.362 8.968 15.450 1.00 89.56 111 GLU A C 1
ATOM 918 O O . GLU A 1 111 ? -9.472 10.113 15.889 1.00 89.56 111 GLU A O 1
ATOM 923 N N . SER A 1 112 ? -10.355 8.078 15.545 1.00 91.19 112 SER A N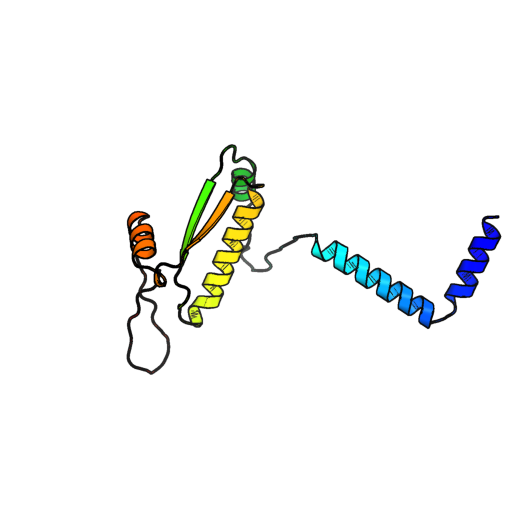 1
ATOM 924 C CA . SER A 1 112 ? -11.670 8.398 16.107 1.00 91.19 112 SER A CA 1
ATOM 925 C C . SER A 1 112 ? -12.357 7.176 16.709 1.00 91.19 112 SER A C 1
ATOM 927 O O . SER A 1 112 ? -12.394 6.103 16.105 1.00 91.19 112 SER A O 1
ATOM 929 N N . VAL A 1 113 ? -13.017 7.392 17.851 1.00 90.69 113 VAL A N 1
ATOM 930 C CA . VAL A 1 113 ? -13.869 6.401 18.532 1.00 90.69 113 VAL A CA 1
ATOM 931 C C . VAL A 1 113 ? -14.989 5.892 17.615 1.00 90.69 113 VAL A C 1
ATOM 933 O O . VAL A 1 113 ? -15.433 4.754 17.738 1.00 90.69 113 VAL A O 1
ATOM 936 N N . GLU A 1 114 ? -15.459 6.706 16.668 1.00 94.06 114 GLU A N 1
ATOM 937 C CA . GLU A 1 114 ? -16.482 6.284 15.705 1.00 94.06 114 GLU A CA 1
ATOM 938 C C . GLU A 1 114 ? -15.952 5.243 14.714 1.00 94.06 114 GLU A C 1
ATOM 940 O O . GLU A 1 114 ? -16.657 4.294 14.371 1.00 94.06 114 GLU A O 1
ATOM 945 N N . ILE A 1 115 ? -14.705 5.400 14.260 1.00 92.19 115 ILE A N 1
ATOM 946 C CA . ILE A 1 115 ? -14.056 4.450 13.349 1.00 92.19 115 ILE A CA 1
ATOM 947 C C . ILE A 1 115 ? -13.716 3.164 14.106 1.00 92.19 115 ILE A C 1
ATOM 949 O O . ILE A 1 115 ? -13.915 2.076 13.572 1.00 92.19 115 ILE A O 1
ATOM 953 N N . GLU A 1 116 ? -13.279 3.285 15.362 1.00 91.56 116 GLU A N 1
ATOM 954 C CA . GLU A 1 116 ? -13.068 2.150 16.265 1.00 91.56 116 GLU A CA 1
ATOM 955 C C . GLU A 1 116 ? -14.340 1.316 16.440 1.00 91.56 116 GLU A C 1
ATOM 957 O O . GLU A 1 116 ? -14.315 0.100 16.251 1.00 91.56 116 GLU A O 1
ATOM 962 N N . LYS A 1 117 ? -15.478 1.965 16.717 1.00 93.50 117 LYS A N 1
ATOM 963 C CA . LYS A 1 117 ? -16.772 1.279 16.814 1.00 93.50 117 LYS A CA 1
ATOM 964 C C . LYS A 1 117 ? -17.137 0.559 15.520 1.00 93.50 117 LYS A C 1
ATOM 966 O O . LYS A 1 117 ? -17.494 -0.611 15.580 1.00 93.50 117 LYS A O 1
ATOM 971 N N . LYS A 1 118 ? -16.969 1.205 14.360 1.00 93.75 118 LYS A N 1
ATOM 972 C CA . LYS A 1 118 ? -17.220 0.569 13.054 1.00 93.75 118 LYS A CA 1
ATOM 973 C C . LYS A 1 118 ? -16.325 -0.646 12.809 1.00 93.75 118 LYS A C 1
ATOM 975 O O . LYS A 1 118 ? -16.800 -1.640 12.274 1.00 93.75 118 LYS A O 1
ATOM 980 N N . ALA A 1 119 ? -15.053 -0.582 13.202 1.00 93.25 119 ALA A N 1
ATOM 981 C CA . ALA A 1 119 ? -14.142 -1.719 13.090 1.00 93.25 119 ALA A CA 1
ATOM 982 C C . ALA A 1 119 ? -14.627 -2.900 13.950 1.00 93.25 119 ALA A C 1
ATOM 984 O O . ALA A 1 119 ? -14.703 -4.029 13.468 1.00 93.25 119 ALA A O 1
ATOM 985 N N . ILE A 1 120 ? -15.030 -2.628 15.195 1.00 93.12 120 ILE A N 1
ATOM 986 C CA . ILE A 1 120 ? -15.566 -3.642 16.113 1.00 93.12 120 ILE A CA 1
ATOM 987 C C . ILE A 1 120 ? -16.886 -4.227 15.586 1.00 93.12 120 ILE A C 1
ATOM 989 O O . ILE A 1 120 ? -17.062 -5.443 15.608 1.00 93.12 120 ILE A O 1
ATOM 993 N N . GLU A 1 121 ? -17.792 -3.392 15.072 1.00 94.31 121 GLU A N 1
ATOM 994 C CA . GLU A 1 121 ? -19.053 -3.815 14.440 1.00 94.31 121 GLU A CA 1
ATOM 995 C C . GLU A 1 121 ? -18.815 -4.680 13.194 1.00 94.31 121 GLU A C 1
ATOM 997 O O . GLU A 1 121 ? -19.549 -5.638 12.956 1.00 94.31 121 GLU A O 1
ATOM 1002 N N . ALA A 1 122 ? -17.750 -4.398 12.437 1.00 92.69 122 ALA A N 1
ATOM 1003 C CA . ALA A 1 122 ? -17.291 -5.226 11.324 1.00 92.69 122 ALA A CA 1
ATOM 1004 C C . ALA A 1 122 ? -16.614 -6.541 11.774 1.00 92.69 122 ALA A C 1
ATOM 1006 O O . ALA A 1 122 ? -16.156 -7.316 10.935 1.00 92.69 122 ALA A O 1
ATOM 1007 N N . GLY A 1 123 ? -16.540 -6.808 13.083 1.00 92.81 123 GLY A N 1
ATOM 1008 C CA . GLY A 1 123 ? -15.932 -8.009 13.656 1.00 92.81 123 GLY A CA 1
ATOM 1009 C C . GLY A 1 123 ? -14.406 -7.956 13.753 1.00 92.81 123 GLY A C 1
ATOM 1010 O O . GLY A 1 123 ? -13.770 -8.985 13.982 1.00 92.81 123 GLY A O 1
ATOM 1011 N N . ILE A 1 124 ? -13.799 -6.780 13.580 1.00 91.56 124 ILE A N 1
ATOM 1012 C CA . ILE A 1 124 ? -12.349 -6.597 13.638 1.00 91.56 124 ILE A CA 1
ATOM 1013 C C . ILE A 1 124 ? -11.958 -6.273 15.075 1.00 91.56 124 ILE A C 1
ATOM 1015 O O . ILE A 1 124 ? -12.265 -5.209 15.613 1.00 91.56 124 ILE A O 1
ATOM 1019 N N . THR A 1 125 ? -11.259 -7.210 15.709 1.00 88.12 125 THR A N 1
ATOM 1020 C CA . THR A 1 125 ? -10.763 -7.046 17.075 1.00 88.12 125 THR A CA 1
ATOM 1021 C C . THR A 1 125 ? -9.347 -6.473 17.081 1.00 88.12 125 THR A C 1
ATOM 1023 O O . THR A 1 125 ? -8.502 -6.978 16.332 1.00 88.12 125 THR A O 1
ATOM 1026 N N . PRO A 1 126 ? -9.040 -5.513 17.969 1.00 86.31 126 PRO A N 1
ATOM 1027 C CA . PRO A 1 126 ? -7.692 -4.985 18.088 1.00 86.31 126 PRO A CA 1
ATOM 1028 C C . PRO A 1 126 ? -6.720 -6.058 18.584 1.00 86.31 126 PRO A C 1
ATOM 1030 O O . PRO A 1 126 ? -7.008 -6.811 19.516 1.00 86.31 126 PRO A O 1
ATOM 1033 N N . GLN A 1 127 ? -5.541 -6.080 17.984 1.00 83.88 127 GLN A N 1
ATOM 1034 C CA . GLN A 1 127 ? -4.397 -6.892 18.354 1.00 83.88 127 GLN A CA 1
ATOM 1035 C C . GLN A 1 127 ? -3.455 -6.125 19.288 1.00 83.88 127 GLN A C 1
ATOM 1037 O O . GLN A 1 127 ? -3.244 -4.915 19.177 1.00 83.88 127 GLN A O 1
ATOM 1042 N N . ILE A 1 128 ? -2.845 -6.850 20.220 1.00 79.00 128 ILE A N 1
ATOM 1043 C CA . ILE A 1 128 ? -1.787 -6.313 21.075 1.00 79.00 128 ILE A CA 1
ATOM 1044 C C . ILE A 1 128 ? -0.468 -6.583 20.357 1.00 79.00 128 ILE A C 1
ATOM 1046 O O . ILE A 1 128 ? -0.078 -7.736 20.193 1.00 79.00 128 ILE A O 1
ATOM 1050 N N . LEU A 1 129 ? 0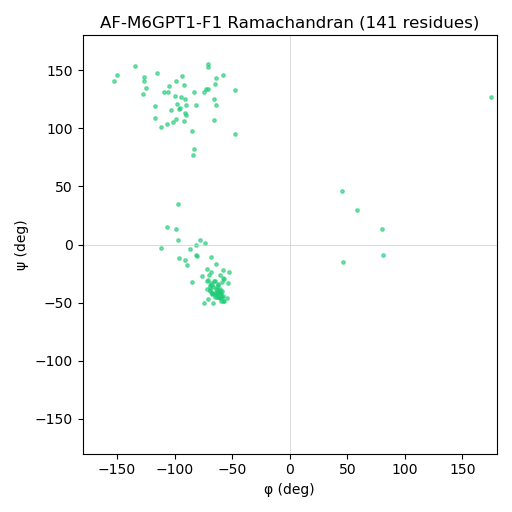.210 -5.526 19.908 1.00 77.06 129 LEU A N 1
ATOM 1051 C CA . LEU A 1 129 ? 1.515 -5.659 19.261 1.00 77.06 129 LEU A CA 1
ATOM 1052 C C . LEU A 1 129 ? 2.617 -5.414 20.287 1.00 77.06 129 LEU A C 1
ATOM 1054 O O . LEU A 1 129 ? 2.752 -4.314 20.827 1.00 77.06 129 LEU A O 1
ATOM 1058 N N . GLU A 1 130 ? 3.427 -6.438 20.536 1.00 68.31 130 GLU A N 1
ATOM 1059 C CA . GLU A 1 130 ? 4.614 -6.306 21.372 1.00 68.31 130 GLU A CA 1
ATOM 1060 C C . GLU A 1 130 ? 5.687 -5.497 20.636 1.00 68.31 130 GLU A C 1
ATOM 1062 O O . GLU A 1 130 ? 5.969 -5.729 19.457 1.00 68.31 130 GLU A O 1
ATOM 1067 N N . LYS A 1 131 ? 6.292 -4.535 21.339 1.00 65.19 131 LYS A N 1
ATOM 1068 C CA . LYS A 1 131 ? 7.436 -3.762 20.851 1.00 65.19 131 LYS A CA 1
ATOM 1069 C C . LYS A 1 131 ? 8.717 -4.414 21.358 1.00 65.19 131 LYS A C 1
ATOM 1071 O O . LYS A 1 131 ? 8.962 -4.432 22.565 1.00 65.19 131 LYS A O 1
ATOM 1076 N N . LYS A 1 132 ? 9.575 -4.893 20.458 1.00 62.16 132 LYS A N 1
ATOM 1077 C CA . LYS A 1 132 ? 10.836 -5.526 20.841 1.00 62.16 132 LYS A CA 1
ATOM 1078 C C . LYS A 1 132 ? 11.915 -4.461 21.089 1.00 62.16 132 LYS A C 1
ATOM 1080 O O . LYS A 1 132 ? 12.715 -4.202 20.196 1.00 62.16 132 LYS A O 1
ATOM 1085 N N . LYS A 1 133 ? 11.944 -3.845 22.291 1.00 51.12 133 LYS A N 1
ATOM 1086 C CA . LYS A 1 133 ? 13.182 -3.466 23.041 1.00 51.12 133 LYS A CA 1
ATOM 1087 C C . LYS A 1 133 ? 12.962 -2.656 24.343 1.00 51.12 133 LYS A C 1
ATOM 1089 O O . LYS A 1 133 ? 12.369 -1.580 24.315 1.00 51.12 133 LYS A O 1
ATOM 1094 N N . GLU A 1 134 ? 13.557 -3.195 25.420 1.00 54.12 134 GLU A N 1
ATOM 1095 C CA . GLU A 1 134 ? 14.171 -2.650 26.667 1.00 54.12 134 GLU A CA 1
ATOM 1096 C C . GLU A 1 134 ? 13.487 -1.568 27.531 1.00 54.12 134 GLU A C 1
ATOM 1098 O O . GLU A 1 134 ? 13.859 -1.406 28.690 1.00 54.12 134 GLU A O 1
ATOM 1103 N N . VAL A 1 135 ? 12.467 -0.864 27.050 1.00 53.28 135 VAL A N 1
ATOM 1104 C CA . VAL A 1 135 ? 11.687 0.111 27.841 1.00 53.28 135 VAL A CA 1
ATOM 1105 C C . VAL A 1 135 ? 10.401 -0.576 28.321 1.00 53.28 135 VAL A C 1
ATOM 1107 O O . VAL A 1 135 ? 9.842 -1.351 27.541 1.00 53.28 135 VAL A O 1
ATOM 1110 N N . PRO A 1 136 ? 9.916 -0.343 29.564 1.00 49.19 136 PRO A N 1
ATOM 1111 C CA . PRO A 1 136 ? 8.780 -1.073 30.127 1.00 49.19 136 PRO A CA 1
ATOM 1112 C C . PRO A 1 136 ? 7.599 -1.153 29.156 1.00 49.19 136 PRO A C 1
ATOM 1114 O O . PRO A 1 136 ? 7.216 -0.153 28.542 1.00 49.19 136 PRO A O 1
ATOM 1117 N N . LEU A 1 137 ? 7.059 -2.370 29.035 1.00 57.19 137 LEU A N 1
ATOM 1118 C CA . LEU A 1 137 ? 5.936 -2.766 28.186 1.00 57.19 137 LEU A CA 1
ATOM 1119 C C . LEU A 1 137 ? 4.763 -1.785 28.322 1.00 57.19 137 LEU A C 1
ATOM 1121 O O . LEU A 1 137 ? 3.916 -1.920 29.202 1.00 57.19 137 LEU A O 1
ATOM 1125 N N . LYS A 1 138 ? 4.676 -0.806 27.419 1.00 56.91 138 LYS A N 1
ATOM 1126 C CA . LYS A 1 138 ? 3.417 -0.104 27.166 1.00 56.91 138 LYS A CA 1
ATOM 1127 C C . LYS A 1 138 ? 2.633 -0.939 26.164 1.00 56.91 138 LYS A C 1
ATOM 1129 O O . LYS A 1 138 ? 2.910 -0.885 24.967 1.00 56.91 138 LYS A O 1
ATOM 1134 N N . LEU A 1 139 ? 1.701 -1.747 26.672 1.00 59.72 139 LEU A N 1
ATOM 1135 C CA . LEU A 1 139 ? 0.730 -2.453 25.843 1.00 59.72 139 LEU A CA 1
ATOM 1136 C C . LEU A 1 139 ? -0.185 -1.422 25.182 1.00 59.72 139 LEU A C 1
ATOM 1138 O O . LEU A 1 139 ? -1.046 -0.835 25.834 1.00 59.72 139 LEU A O 1
ATOM 1142 N N . ASN A 1 140 ? -0.003 -1.228 23.882 1.00 67.69 140 ASN A N 1
ATOM 1143 C CA . ASN A 1 140 ? -0.925 -0.460 23.062 1.00 67.69 140 ASN A CA 1
ATOM 1144 C C . ASN A 1 140 ? -1.741 -1.435 22.207 1.00 67.69 140 ASN A C 1
ATOM 1146 O O . ASN A 1 140 ? -1.201 -2.396 21.656 1.00 67.69 140 ASN A O 1
ATOM 1150 N N . LYS A 1 141 ? -3.047 -1.183 22.122 1.00 70.62 141 LYS A N 1
ATOM 1151 C CA . LYS A 1 141 ? -3.963 -1.906 21.240 1.00 70.62 141 LYS A CA 1
ATOM 1152 C C . LYS A 1 141 ? -3.887 -1.286 19.847 1.00 70.62 141 LYS A C 1
ATOM 1154 O O . LYS A 1 141 ? -3.976 -0.066 19.724 1.00 70.62 141 LYS A O 1
ATOM 1159 N N . PHE A 1 142 ? -3.724 -2.118 18.829 1.00 77.12 142 PHE A N 1
ATOM 1160 C CA . PHE A 1 142 ? -3.684 -1.721 17.425 1.00 77.12 142 PHE A CA 1
ATOM 1161 C C . PHE A 1 142 ? -4.696 -2.544 16.645 1.00 77.12 142 PHE A C 1
ATOM 1163 O O . PHE A 1 142 ? -4.893 -3.709 16.960 1.00 77.12 142 PHE A O 1
ATOM 1170 N N . PHE A 1 143 ? -5.334 -1.950 15.648 1.00 78.06 143 PHE A N 1
ATOM 1171 C CA . PHE A 1 143 ? -6.210 -2.671 14.728 1.00 78.06 143 PHE A CA 1
ATOM 1172 C C . PHE A 1 143 ? -5.430 -3.086 13.482 1.00 78.06 143 PHE A C 1
ATOM 1174 O O . PHE A 1 143 ? -4.562 -2.289 13.042 1.00 78.06 143 PHE A O 1
#

pLDDT: mean 83.29, std 12.27, range [49.19, 9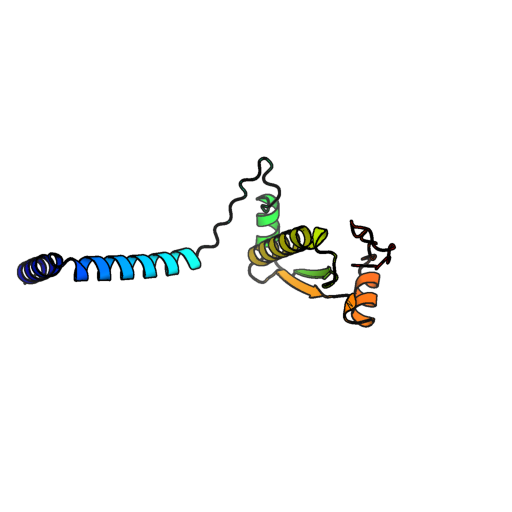6.75]

Foldseek 3Di:
DVVVVVVVVVVQVPDVVVVVVVVVVVVVVVVVVVVPDPDDDDPDPVRPLDDDPVLLVVLLPDPAADEAEAEWAPPDAPVCVVVVVSVVVSLVVSQVSNVNSYHYHYHYCVVDVVSVVVCVVVVHFWDFDFDPDDDPDPGDTID

Solvent-accessible surface area (backbone atoms only — not comparable to full-atom values): 8718 Å² total; per-residue (Å²): 116,68,66,62,54,53,52,54,53,56,64,57,63,73,39,70,67,53,49,52,52,51,51,53,51,51,50,52,53,49,50,62,52,50,75,70,58,88,82,85,81,61,83,55,99,75,46,81,85,50,83,50,76,67,57,49,55,53,39,57,64,53,91,56,76,43,78,43,82,46,68,37,37,88,84,62,57,75,90,52,45,65,60,51,54,52,51,52,50,53,52,51,51,56,28,63,46,18,78,77,28,30,47,75,44,81,43,44,40,81,80,36,72,68,46,33,49,51,38,46,73,73,69,49,72,67,43,77,61,87,75,97,68,100,60,85,87,75,86,47,78,37,74

Organism: NCBI:txid1001590

Nearest PDB structures (foldseek):
  4tve-assembly1_A  TM=5.108E-01  e=3.234E+00  Naumovozyma dairenensis CBS 421
  5crh-assembly1_B  TM=3.603E-01  e=1.204E+00  Homo sapiens
  5crg-assembly1_B  TM=4.007E-01  e=3.027E+00  Homo sapiens